Protein AF-A0A847UTH1-F1 (afdb_monomer_lite)

Radius of gyration: 52.57 Å; chains: 1; bounding box: 93×27×142 Å

Sequence (141 aa):
MDTDISLWVLAGSTLVEILLLGLSLFFFLKLRKSEALVRTLQDRQQEFLQKLDANSRLEKEIVSTFAKRQEELVSLEEKLRDRAHEMRRLLDQAESFTKSPHFLRQTILSGHRRGQSVQALSQATGLSVDEVELIIDQPGV

Foldseek 3Di:
DVVVVVVVVVVVVVVVVVVVVVVVVVVVVVVVVVVVVVVVVVVVVVVVVVVVVVVVVVVVVVVVVVVVVVVVVVVVVVVVVVVVVVVVVVVVVVVCVCPDPVVLLVQLLVCVVVVDDLVVSCVVSVHDSVVSVVSNPDDDD

pLDDT: mean 85.74, std 9.67, range [37.31, 97.0]

Secondary structure (DSSP, 8-state):
-HHHHHHHHHHHHHHHHHHHHHHHHHHHHHHHHHHHHHHHHHHHHHHHHHHHHHHHHHHHHHHHHHHHHHHHHHHHHHHHHHHHHHHHHHHHHHHHHHTSHHHHHHHHHHHHHTT--HHHHHHHHT--HHHHHHHHHS---

Structure (mmCIF, N/CA/C/O backbone):
data_AF-A0A847UTH1-F1
#
_entry.id   AF-A0A847UTH1-F1
#
loop_
_atom_site.group_PDB
_atom_site.id
_atom_site.type_symbol
_atom_site.label_atom_id
_atom_site.label_alt_id
_atom_site.label_comp_id
_atom_site.label_asym_id
_atom_site.label_entity_id
_atom_site.label_seq_id
_atom_site.pdbx_PDB_ins_code
_atom_site.Cartn_x
_atom_site.Cartn_y
_atom_site.Cartn_z
_atom_site.occupancy
_atom_site.B_iso_or_equiv
_atom_site.auth_seq_id
_atom_site.auth_comp_id
_atom_site.auth_asym_id
_atom_site.auth_atom_id
_atom_site.pdbx_PDB_model_num
ATOM 1 N N . MET A 1 1 ? 44.375 1.391 -78.746 1.00 54.22 1 MET A N 1
ATOM 2 C CA . MET A 1 1 ? 42.971 1.021 -78.469 1.00 54.22 1 MET A CA 1
ATOM 3 C C . MET A 1 1 ? 42.846 0.167 -77.205 1.00 54.22 1 MET A C 1
ATOM 5 O O . MET A 1 1 ? 41.805 0.224 -76.571 1.00 54.22 1 MET A O 1
ATOM 9 N N . ASP A 1 2 ? 43.903 -0.543 -76.778 1.00 65.88 2 ASP A N 1
ATOM 10 C CA . ASP A 1 2 ? 43.895 -1.344 -75.536 1.00 65.88 2 ASP A CA 1
ATOM 11 C C . ASP A 1 2 ? 44.019 -0.519 -74.239 1.00 65.88 2 ASP A C 1
ATOM 13 O O . ASP A 1 2 ? 43.486 -0.899 -73.197 1.00 65.88 2 ASP A O 1
ATOM 17 N N . THR A 1 3 ? 44.671 0.647 -74.291 1.00 72.19 3 THR A N 1
ATOM 18 C CA . THR A 1 3 ? 44.838 1.552 -73.138 1.00 72.19 3 THR A CA 1
ATOM 19 C C . THR A 1 3 ? 43.527 2.176 -72.671 1.00 72.19 3 THR A C 1
ATOM 21 O O . THR A 1 3 ? 43.303 2.284 -71.469 1.00 72.19 3 THR A O 1
ATOM 24 N N . ASP A 1 4 ? 42.633 2.531 -73.596 1.00 78.12 4 ASP A N 1
ATOM 25 C CA . ASP A 1 4 ? 41.340 3.132 -73.250 1.00 78.12 4 ASP A CA 1
ATOM 26 C C . ASP A 1 4 ? 40.435 2.110 -72.554 1.00 78.12 4 ASP A C 1
ATOM 28 O O . ASP A 1 4 ? 39.825 2.412 -71.531 1.00 78.12 4 ASP A O 1
ATOM 32 N N . ILE A 1 5 ? 40.416 0.865 -73.043 1.00 80.50 5 ILE A N 1
ATOM 33 C CA . ILE A 1 5 ? 39.670 -0.243 -72.428 1.00 80.50 5 ILE A CA 1
ATOM 34 C C . ILE A 1 5 ? 40.199 -0.518 -71.011 1.00 80.50 5 ILE A C 1
ATOM 36 O O . ILE A 1 5 ? 39.410 -0.660 -70.078 1.00 80.50 5 ILE A O 1
ATOM 40 N N . SER A 1 6 ? 41.524 -0.517 -70.817 1.0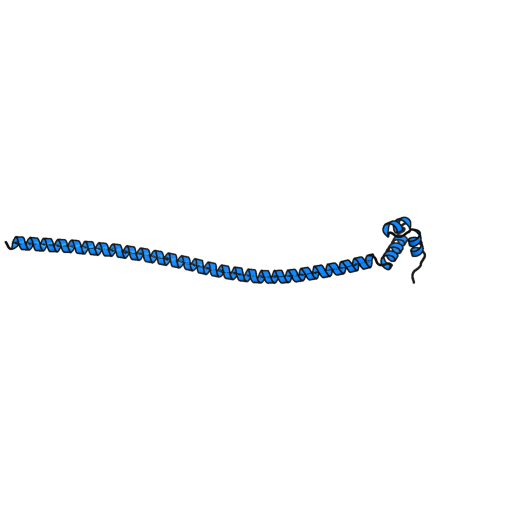0 86.38 6 SER A N 1
ATOM 41 C CA . SER A 1 6 ? 42.133 -0.684 -69.491 1.00 86.38 6 SER A CA 1
ATOM 42 C C . SER A 1 6 ? 41.765 0.443 -68.517 1.00 86.38 6 SER A C 1
ATOM 44 O O . SER A 1 6 ? 41.561 0.172 -67.332 1.00 86.38 6 SER A O 1
ATOM 46 N N . LEU A 1 7 ? 41.665 1.692 -68.987 1.00 86.75 7 LEU A N 1
ATOM 47 C CA . LEU A 1 7 ? 41.261 2.836 -68.161 1.00 86.75 7 LEU A CA 1
ATOM 48 C C . LEU A 1 7 ? 39.794 2.737 -67.722 1.00 86.75 7 LEU A C 1
ATOM 50 O O . LEU A 1 7 ? 39.493 2.982 -66.555 1.00 86.75 7 LEU A O 1
ATOM 54 N N . TRP A 1 8 ? 38.892 2.322 -68.616 1.00 90.25 8 TRP A N 1
ATOM 55 C CA . TRP A 1 8 ? 37.481 2.104 -68.279 1.00 90.25 8 TRP A CA 1
ATOM 56 C C . TRP A 1 8 ? 37.283 0.964 -67.275 1.00 90.25 8 TRP A C 1
ATOM 58 O O . TRP A 1 8 ? 36.462 1.087 -66.365 1.00 90.25 8 TRP A O 1
ATOM 68 N N . VAL A 1 9 ? 38.058 -0.119 -67.395 1.00 91.62 9 VAL A N 1
ATOM 69 C CA . VAL A 1 9 ? 38.029 -1.236 -66.437 1.00 91.62 9 VAL A CA 1
ATOM 70 C C . VAL A 1 9 ? 38.531 -0.797 -65.058 1.00 91.62 9 VAL A C 1
ATOM 72 O O . VAL A 1 9 ? 37.878 -1.091 -64.056 1.00 91.62 9 VAL A O 1
ATOM 75 N N . LEU A 1 10 ? 39.637 -0.046 -64.993 1.00 91.50 10 LEU A N 1
ATOM 76 C CA . LEU A 1 10 ? 40.149 0.522 -63.740 1.00 91.50 10 LEU A CA 1
ATOM 77 C C . LEU A 1 10 ? 39.129 1.463 -63.088 1.00 91.50 10 LEU A C 1
ATOM 79 O O . LEU A 1 10 ? 38.810 1.296 -61.913 1.00 91.50 10 LEU A O 1
ATOM 83 N N . ALA A 1 11 ? 38.558 2.394 -63.857 1.00 93.94 11 ALA A N 1
ATOM 84 C CA . ALA A 1 11 ? 37.549 3.326 -63.361 1.00 93.94 11 ALA A CA 1
ATOM 85 C C . ALA A 1 11 ? 36.297 2.601 -62.838 1.00 93.94 11 ALA A C 1
ATOM 87 O O . ALA A 1 11 ? 35.788 2.941 -61.769 1.00 93.94 11 ALA A O 1
ATOM 88 N N . GLY A 1 12 ? 35.827 1.570 -63.550 1.00 95.25 12 GLY A N 1
ATOM 89 C CA . GLY A 1 12 ? 34.706 0.736 -63.118 1.00 95.25 12 GLY A CA 1
ATOM 90 C C . GLY A 1 12 ? 35.001 -0.024 -61.822 1.00 95.25 12 GLY A C 1
ATOM 91 O O . GLY A 1 12 ? 34.174 -0.017 -60.911 1.00 95.25 12 GLY A O 1
ATOM 92 N N . SER A 1 13 ? 36.194 -0.615 -61.704 1.00 93.44 13 SER A N 1
ATOM 93 C CA . SER A 1 13 ? 36.624 -1.331 -60.495 1.00 93.44 13 SER A CA 1
ATOM 94 C C . SER A 1 13 ? 36.688 -0.408 -59.278 1.00 93.44 13 SER A C 1
ATOM 96 O O . SER A 1 13 ? 36.147 -0.745 -58.228 1.00 93.44 13 SER A O 1
ATOM 98 N N . THR A 1 14 ? 37.280 0.783 -59.418 1.00 94.88 14 THR A N 1
ATOM 99 C CA . THR A 1 14 ? 37.357 1.764 -58.326 1.00 94.88 14 THR A CA 1
ATOM 100 C C . THR A 1 14 ? 35.973 2.271 -57.917 1.00 94.88 14 THR A C 1
ATOM 102 O O . THR A 1 14 ? 35.705 2.453 -56.731 1.00 94.88 14 THR A O 1
ATOM 105 N N . LEU A 1 15 ? 35.058 2.465 -58.871 1.00 96.31 15 LEU A N 1
ATOM 106 C CA . LEU A 1 15 ? 33.691 2.898 -58.573 1.00 96.31 15 LEU A CA 1
ATOM 107 C C . LEU A 1 15 ? 32.923 1.825 -57.787 1.00 96.31 15 LEU A C 1
ATOM 109 O O . LEU A 1 15 ? 32.234 2.145 -56.817 1.00 96.31 15 LEU A O 1
ATOM 113 N N . VAL A 1 16 ? 33.090 0.552 -58.157 1.00 96.88 16 VAL A N 1
ATOM 114 C CA . VAL A 1 16 ? 32.525 -0.585 -57.417 1.00 96.88 16 VAL A CA 1
ATOM 115 C C . VAL A 1 16 ? 33.144 -0.704 -56.024 1.00 96.88 16 VAL A C 1
ATOM 117 O O . VAL A 1 16 ? 32.402 -0.889 -55.062 1.00 96.88 16 VAL A O 1
ATOM 120 N N . GLU A 1 17 ? 34.462 -0.538 -55.876 1.00 95.75 17 GLU A N 1
ATOM 121 C CA . GLU A 1 17 ? 35.122 -0.517 -54.561 1.00 95.75 17 GLU A CA 1
ATOM 122 C C . GLU A 1 17 ? 34.566 0.584 -53.655 1.00 95.75 17 GLU A C 1
ATOM 124 O O . GLU A 1 17 ? 34.206 0.316 -52.508 1.00 95.75 17 GLU A O 1
ATOM 129 N N . ILE A 1 18 ? 34.426 1.810 -54.166 1.00 96.88 18 ILE A N 1
ATOM 130 C CA . ILE A 1 18 ? 33.854 2.931 -53.407 1.00 96.88 18 ILE A CA 1
ATOM 131 C C . ILE A 1 18 ? 32.412 2.620 -52.992 1.00 96.88 18 ILE A C 1
ATOM 133 O O . ILE A 1 18 ? 32.021 2.886 -51.853 1.00 96.88 18 ILE A O 1
ATOM 137 N N . LEU A 1 19 ? 31.622 2.024 -53.888 1.00 97.00 19 LEU A N 1
ATOM 138 C CA . LEU A 1 19 ? 30.239 1.651 -53.604 1.00 97.00 19 LEU A CA 1
ATOM 139 C C . LEU A 1 19 ? 30.161 0.565 -52.522 1.00 97.00 19 LEU A C 1
ATOM 141 O O . LEU A 1 19 ? 29.362 0.686 -51.593 1.00 97.00 19 LEU A O 1
ATOM 145 N N . LEU A 1 20 ? 31.018 -0.456 -52.594 1.00 96.81 20 LEU A N 1
ATOM 146 C CA . LEU A 1 20 ? 31.111 -1.516 -51.587 1.00 96.81 20 LEU A CA 1
ATOM 147 C C . LEU A 1 20 ? 31.545 -0.974 -50.221 1.00 96.81 20 LEU A C 1
ATOM 149 O O . LEU A 1 20 ? 30.953 -1.341 -49.204 1.00 96.81 20 LEU A O 1
ATOM 153 N N . LEU A 1 21 ? 32.522 -0.065 -50.184 1.00 96.50 21 LEU A N 1
ATOM 154 C CA . LEU A 1 21 ? 32.949 0.601 -48.951 1.00 96.50 21 LEU A CA 1
ATOM 155 C C . LEU A 1 21 ? 31.821 1.444 -48.349 1.00 96.50 21 LEU A C 1
ATOM 157 O O . LEU A 1 21 ? 31.555 1.353 -47.148 1.00 96.50 21 LEU A O 1
ATOM 161 N N . GLY A 1 22 ? 31.114 2.215 -49.177 1.00 96.88 22 GLY A N 1
ATOM 162 C CA . GLY A 1 22 ? 29.962 3.003 -48.744 1.00 96.88 22 GLY A CA 1
ATOM 163 C C . GLY A 1 22 ? 28.841 2.128 -48.182 1.00 96.88 22 GLY A C 1
ATOM 164 O O . GLY A 1 22 ? 28.294 2.421 -47.117 1.00 96.88 22 GLY A O 1
ATOM 165 N N . LEU A 1 23 ? 28.538 1.015 -48.854 1.00 96.62 23 LEU A N 1
ATOM 166 C CA . LEU A 1 23 ? 27.523 0.062 -48.420 1.00 96.62 23 LEU A CA 1
ATOM 167 C C . LEU A 1 23 ? 27.910 -0.602 -47.091 1.00 96.62 23 LEU A C 1
ATOM 169 O O . LEU A 1 23 ? 27.089 -0.667 -46.176 1.00 96.62 23 LEU A O 1
ATOM 173 N N . SER A 1 24 ? 29.166 -1.033 -46.956 1.00 95.81 24 SER A N 1
ATOM 174 C CA . SER A 1 24 ? 29.710 -1.599 -45.717 1.00 95.81 24 SER A CA 1
ATOM 175 C C . SER A 1 24 ? 29.589 -0.617 -44.546 1.00 95.81 24 SER A C 1
ATOM 177 O O . SER A 1 24 ? 29.064 -0.969 -43.487 1.00 95.81 24 SER A O 1
ATOM 179 N N . LEU A 1 25 ? 29.965 0.650 -44.756 1.00 95.56 25 LEU A N 1
ATOM 180 C CA . LEU A 1 25 ? 29.845 1.695 -43.738 1.00 95.56 25 LEU A CA 1
ATOM 181 C C . LEU A 1 25 ? 28.382 1.952 -43.351 1.00 95.56 25 LEU A C 1
ATOM 183 O O . LEU A 1 25 ? 28.060 2.073 -42.167 1.00 95.56 25 LEU A O 1
ATOM 187 N N . PHE A 1 26 ? 27.480 2.002 -44.332 1.00 95.50 26 PHE A N 1
ATOM 188 C CA . PHE A 1 26 ? 26.050 2.162 -44.083 1.00 95.50 26 PHE A CA 1
ATOM 189 C C . PHE A 1 26 ? 25.489 1.010 -43.239 1.00 95.50 26 PHE A C 1
ATOM 191 O O . PHE A 1 26 ? 24.795 1.250 -42.245 1.00 95.50 26 PHE A O 1
ATOM 198 N N . PHE A 1 27 ? 25.818 -0.237 -43.592 1.00 94.38 27 PHE A N 1
ATOM 199 C CA . PHE A 1 27 ? 25.408 -1.406 -42.817 1.00 94.38 27 PHE A CA 1
ATOM 200 C C . PHE A 1 27 ? 25.965 -1.367 -41.397 1.00 94.38 27 PHE A C 1
ATOM 202 O O . PHE A 1 27 ? 25.208 -1.595 -40.455 1.00 94.38 27 PHE A O 1
ATOM 209 N N . PHE A 1 28 ? 27.236 -1.003 -41.227 1.00 93.62 28 PHE A N 1
ATOM 210 C CA . PHE A 1 28 ? 27.863 -0.872 -39.915 1.00 93.62 28 PHE A CA 1
ATOM 211 C C . PHE A 1 28 ? 27.132 0.142 -39.019 1.00 93.62 28 PHE A C 1
ATOM 213 O O . PHE A 1 28 ? 26.796 -0.158 -37.870 1.00 93.62 28 PHE A O 1
ATOM 220 N N . LEU A 1 29 ? 26.808 1.328 -39.548 1.00 90.94 29 LEU A N 1
ATOM 221 C CA . LEU A 1 29 ? 26.079 2.360 -38.801 1.00 90.94 29 LEU A CA 1
ATOM 222 C C . LEU A 1 29 ? 24.651 1.927 -38.453 1.00 90.94 29 LEU A C 1
ATOM 224 O O . LEU A 1 29 ?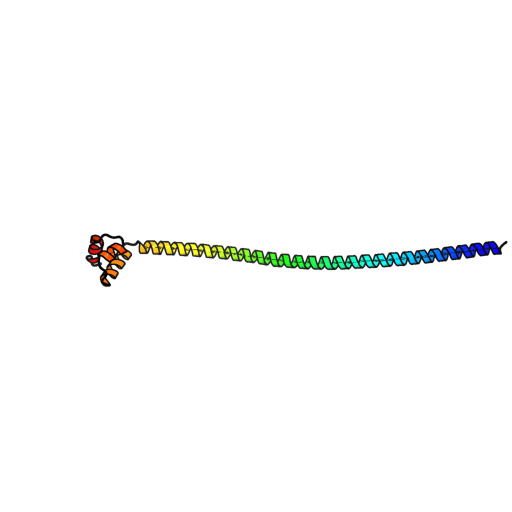 24.189 2.149 -37.329 1.00 90.94 29 LEU A O 1
ATOM 228 N N . LYS A 1 30 ? 23.953 1.284 -39.396 1.00 92.75 30 LYS A N 1
ATOM 229 C CA . LYS A 1 30 ? 22.601 0.760 -39.173 1.00 92.75 30 LYS A CA 1
ATOM 230 C C . LYS A 1 30 ? 22.594 -0.305 -38.074 1.00 92.75 30 LYS A C 1
ATOM 232 O O . LYS A 1 30 ? 21.725 -0.261 -37.202 1.00 92.75 30 LYS A O 1
ATOM 237 N N . LEU A 1 31 ? 23.564 -1.221 -38.089 1.00 88.12 31 LEU A N 1
ATOM 238 C CA . LEU A 1 31 ? 23.681 -2.295 -37.102 1.00 88.12 31 LEU A CA 1
ATOM 239 C C . LEU A 1 31 ? 23.946 -1.731 -35.703 1.00 88.12 31 LEU A C 1
ATOM 241 O O . LEU A 1 31 ? 23.203 -2.023 -34.770 1.00 88.12 31 LEU A O 1
ATOM 245 N N . ARG A 1 32 ? 24.910 -0.810 -35.583 1.00 90.00 32 ARG A N 1
ATOM 246 C CA . ARG A 1 32 ? 25.247 -0.151 -34.313 1.00 90.00 32 ARG A CA 1
ATOM 247 C C . ARG A 1 32 ? 24.059 0.604 -33.710 1.00 90.00 32 ARG A C 1
ATOM 249 O O . ARG A 1 32 ? 23.846 0.568 -32.499 1.00 90.00 32 ARG A O 1
ATOM 256 N N . LYS A 1 33 ? 23.256 1.276 -34.545 1.00 86.06 33 LYS A N 1
ATOM 257 C CA . LYS A 1 33 ? 22.027 1.954 -34.097 1.00 86.06 33 LYS A CA 1
ATOM 258 C C . LYS A 1 33 ? 20.970 0.953 -33.623 1.00 86.06 33 LYS A C 1
ATOM 260 O O . LYS A 1 33 ? 20.306 1.204 -32.620 1.00 86.06 33 LYS A O 1
ATOM 265 N N . SER A 1 34 ? 20.829 -0.174 -34.320 1.00 84.81 34 SER A N 1
ATOM 266 C CA . SER A 1 34 ? 19.905 -1.246 -33.939 1.00 84.81 34 SER A CA 1
ATOM 267 C C . SER A 1 34 ? 20.282 -1.871 -32.595 1.00 84.81 34 SER A C 1
ATOM 269 O O . SER A 1 34 ? 19.419 -2.057 -31.744 1.00 84.81 34 SER A O 1
ATOM 271 N N . GLU A 1 35 ? 21.567 -2.133 -32.362 1.00 87.62 35 GLU A N 1
ATOM 272 C CA . GLU A 1 35 ? 22.057 -2.673 -31.088 1.00 87.62 35 GLU A CA 1
ATOM 273 C C . GLU A 1 35 ? 21.811 -1.714 -29.919 1.00 87.62 35 GLU A C 1
ATOM 275 O O . GLU A 1 35 ? 21.345 -2.133 -28.859 1.00 87.62 35 GLU A O 1
ATOM 280 N N . ALA A 1 36 ? 22.070 -0.417 -30.113 1.00 85.62 36 ALA A N 1
ATOM 281 C CA . ALA A 1 36 ? 21.840 0.594 -29.083 1.00 85.62 36 ALA A CA 1
ATOM 282 C C . ALA A 1 36 ? 20.354 0.703 -28.689 1.00 85.62 36 ALA A C 1
ATOM 284 O O . ALA A 1 36 ? 20.023 0.827 -27.507 1.00 85.62 36 ALA A O 1
ATOM 285 N N . LEU A 1 37 ? 19.450 0.621 -29.670 1.00 82.75 37 LEU A N 1
ATOM 286 C CA . LEU A 1 37 ? 18.006 0.640 -29.433 1.00 82.75 37 LEU A CA 1
ATOM 287 C C . LEU A 1 37 ? 17.533 -0.604 -28.674 1.00 82.75 37 LEU A C 1
ATOM 289 O O . LEU A 1 37 ? 16.782 -0.470 -27.709 1.00 82.75 37 LEU A O 1
ATOM 293 N N . VAL A 1 38 ? 17.995 -1.794 -29.068 1.00 86.00 38 VAL A N 1
ATOM 294 C CA . VAL A 1 38 ? 17.633 -3.052 -28.394 1.00 86.00 38 VAL A CA 1
ATOM 295 C C . VAL A 1 38 ? 18.094 -3.045 -26.939 1.00 86.00 38 VAL A C 1
ATOM 297 O O . VAL A 1 38 ? 17.297 -3.364 -26.061 1.00 86.00 38 VAL A O 1
ATOM 300 N N . ARG A 1 39 ? 19.327 -2.602 -26.665 1.00 82.81 39 ARG A N 1
ATOM 301 C CA . ARG A 1 39 ? 19.836 -2.482 -25.289 1.00 82.81 39 ARG A CA 1
ATOM 302 C C . ARG A 1 39 ? 18.987 -1.533 -24.445 1.00 82.81 39 ARG A C 1
ATOM 304 O O . ARG A 1 39 ? 18.566 -1.892 -23.356 1.00 82.81 39 ARG A O 1
ATOM 311 N N . THR A 1 40 ? 18.633 -0.371 -24.995 1.00 86.62 40 THR A N 1
ATOM 312 C CA . THR A 1 40 ? 17.799 0.611 -24.281 1.00 86.62 40 THR A CA 1
ATOM 313 C C . THR A 1 40 ? 16.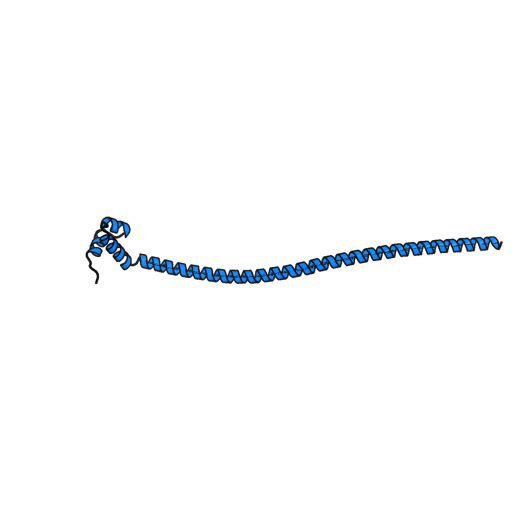403 0.058 -23.967 1.00 86.62 40 THR A C 1
ATOM 315 O O . THR A 1 40 ? 15.834 0.347 -22.915 1.00 86.62 40 THR A O 1
ATOM 318 N N . LEU A 1 41 ? 15.820 -0.730 -24.876 1.00 85.75 41 LEU A N 1
ATOM 319 C CA . LEU A 1 41 ? 14.532 -1.385 -24.645 1.00 85.75 41 LEU A CA 1
ATOM 320 C C . LEU A 1 41 ? 14.630 -2.482 -23.580 1.00 85.75 41 LEU A C 1
ATOM 322 O O . LEU A 1 41 ? 13.741 -2.567 -22.737 1.00 85.75 41 LEU A O 1
ATOM 326 N N . GLN A 1 42 ? 15.703 -3.275 -23.595 1.00 89.19 42 GLN A N 1
ATOM 327 C CA . GLN A 1 42 ? 15.965 -4.290 -22.573 1.00 89.19 42 GLN A CA 1
ATOM 328 C C . GLN A 1 42 ? 16.121 -3.659 -21.186 1.00 89.19 42 GLN A C 1
ATOM 330 O O . GLN A 1 42 ? 15.469 -4.105 -20.246 1.00 89.19 42 GLN A O 1
ATOM 335 N N . ASP A 1 43 ? 16.888 -2.572 -21.072 1.00 90.12 43 ASP A N 1
ATOM 336 C CA . ASP A 1 43 ? 17.080 -1.859 -19.805 1.00 90.12 43 ASP A CA 1
ATOM 337 C C . ASP A 1 43 ? 15.750 -1.318 -19.254 1.00 90.12 43 ASP A C 1
ATOM 339 O O . ASP A 1 43 ? 15.431 -1.499 -18.078 1.00 90.12 43 ASP A O 1
ATOM 343 N N . ARG A 1 44 ? 14.913 -0.726 -20.118 1.00 89.25 44 ARG A N 1
ATOM 344 C CA . ARG A 1 44 ? 13.575 -0.242 -19.733 1.00 89.25 44 ARG A CA 1
ATOM 345 C C . ARG A 1 44 ? 12.633 -1.368 -19.321 1.00 89.25 44 ARG A C 1
ATOM 347 O O . ARG A 1 44 ? 11.866 -1.200 -18.376 1.00 89.25 44 ARG A O 1
ATOM 354 N N . GLN A 1 45 ? 12.658 -2.498 -20.029 1.00 87.81 45 GLN A N 1
ATOM 355 C CA . GLN A 1 45 ? 11.867 -3.670 -19.652 1.00 87.81 45 GLN A CA 1
ATOM 356 C C . GLN A 1 45 ? 12.302 -4.206 -18.289 1.00 87.81 45 GLN A C 1
ATOM 358 O O . GLN A 1 45 ? 11.447 -4.504 -17.458 1.00 87.81 45 GLN A O 1
ATOM 363 N N . GLN A 1 46 ? 13.607 -4.265 -18.032 1.00 90.81 46 GLN A N 1
ATOM 364 C CA . GLN A 1 46 ? 14.143 -4.715 -16.755 1.00 90.81 46 GLN A CA 1
ATOM 365 C C . GLN A 1 46 ? 13.728 -3.783 -15.609 1.00 90.81 46 GLN A C 1
ATOM 367 O O . GLN A 1 46 ? 13.280 -4.255 -14.565 1.00 90.81 46 GLN A O 1
ATOM 372 N N . GLU A 1 47 ? 13.807 -2.465 -15.812 1.00 91.88 47 GLU A N 1
ATOM 373 C CA . GLU A 1 47 ? 13.342 -1.475 -14.834 1.00 91.88 47 GLU A CA 1
ATOM 374 C C . GLU A 1 47 ? 11.832 -1.610 -14.567 1.00 91.88 47 GLU A C 1
ATOM 376 O O . GLU A 1 47 ? 11.386 -1.573 -13.418 1.00 91.88 47 GLU A O 1
ATOM 381 N N . PHE A 1 48 ? 11.031 -1.809 -15.618 1.00 89.94 48 PHE A N 1
ATOM 382 C CA . PHE A 1 48 ? 9.588 -1.997 -15.489 1.00 89.94 48 PHE A CA 1
ATOM 383 C C . PHE A 1 48 ? 9.236 -3.280 -14.723 1.00 89.94 48 PHE A C 1
ATOM 385 O O . PHE A 1 48 ? 8.388 -3.243 -13.831 1.00 89.94 48 PHE A O 1
ATOM 392 N N . LEU A 1 49 ? 9.915 -4.395 -15.009 1.00 92.25 49 LEU A N 1
ATOM 393 C CA . LEU A 1 49 ? 9.719 -5.661 -14.297 1.00 92.25 49 LEU A CA 1
ATOM 394 C C . LEU A 1 49 ? 10.096 -5.554 -12.815 1.00 92.25 49 LEU A C 1
ATOM 396 O O . LEU A 1 49 ? 9.370 -6.072 -11.970 1.00 92.25 49 LEU A O 1
ATOM 400 N N . GLN A 1 50 ? 11.174 -4.838 -12.480 1.00 92.12 50 GLN A N 1
ATOM 401 C CA . GLN A 1 50 ? 11.545 -4.588 -11.082 1.00 92.12 50 GLN A CA 1
ATOM 402 C C . GLN A 1 50 ? 10.471 -3.789 -10.338 1.00 92.12 50 GLN A C 1
ATOM 404 O O . GLN A 1 50 ? 10.111 -4.138 -9.214 1.00 92.12 50 GLN A O 1
ATOM 409 N N . LYS A 1 51 ? 9.919 -2.743 -10.967 1.00 92.62 51 LYS A N 1
ATOM 410 C CA . LYS A 1 51 ? 8.818 -1.959 -10.383 1.00 92.62 51 LYS A CA 1
ATOM 411 C C . LYS A 1 51 ? 7.558 -2.801 -10.194 1.00 92.62 51 LYS A C 1
ATOM 413 O O . LYS A 1 51 ? 6.881 -2.652 -9.181 1.00 92.62 51 LYS A O 1
ATOM 418 N N . LEU A 1 52 ? 7.253 -3.687 -11.142 1.00 92.12 52 LEU A N 1
ATOM 419 C CA . LEU A 1 52 ? 6.102 -4.582 -11.058 1.00 92.12 52 LEU A CA 1
ATOM 420 C C . LEU A 1 52 ? 6.255 -5.607 -9.921 1.00 92.12 52 LEU A C 1
ATOM 422 O O . LEU A 1 52 ? 5.314 -5.789 -9.152 1.00 92.12 52 LEU A O 1
ATOM 426 N N . ASP A 1 53 ? 7.433 -6.222 -9.768 1.00 91.56 53 ASP A N 1
ATOM 427 C CA . ASP A 1 53 ? 7.704 -7.154 -8.662 1.00 91.56 53 ASP A CA 1
ATOM 428 C C . ASP A 1 53 ? 7.622 -6.444 -7.303 1.00 91.56 53 ASP A C 1
ATOM 430 O O . ASP A 1 53 ? 6.970 -6.933 -6.381 1.00 91.56 53 ASP A O 1
ATOM 434 N N . ALA A 1 54 ? 8.205 -5.245 -7.192 1.00 89.00 54 ALA A N 1
ATOM 435 C CA . ALA A 1 54 ? 8.108 -4.431 -5.983 1.00 89.00 54 ALA A CA 1
ATOM 436 C C . ALA A 1 54 ? 6.651 -4.078 -5.637 1.00 89.00 54 ALA A C 1
ATOM 438 O O . ALA A 1 54 ? 6.244 -4.215 -4.485 1.00 89.00 54 ALA A O 1
ATOM 439 N N . ASN A 1 55 ? 5.847 -3.680 -6.628 1.00 92.12 55 ASN A N 1
ATOM 440 C CA . ASN A 1 55 ? 4.436 -3.359 -6.419 1.00 92.12 55 ASN A CA 1
ATOM 441 C C . ASN A 1 55 ? 3.627 -4.600 -6.003 1.00 92.12 55 ASN A C 1
ATOM 443 O O . ASN A 1 55 ? 2.892 -4.554 -5.024 1.00 92.12 55 ASN A O 1
ATOM 447 N N . SER A 1 56 ? 3.842 -5.747 -6.656 1.00 88.88 56 SER A N 1
ATOM 448 C CA . SER A 1 56 ? 3.168 -7.000 -6.286 1.00 88.88 56 SER A CA 1
ATOM 449 C C . SER A 1 56 ? 3.503 -7.450 -4.859 1.00 88.88 56 SER A C 1
ATOM 451 O O . SER A 1 56 ? 2.639 -7.961 -4.144 1.00 88.88 56 SER A O 1
ATOM 453 N N . ARG A 1 57 ? 4.750 -7.248 -4.411 1.00 86.75 57 ARG A N 1
ATOM 454 C CA . ARG A 1 57 ? 5.145 -7.514 -3.019 1.00 86.75 57 ARG A CA 1
ATOM 455 C C . ARG A 1 57 ? 4.415 -6.597 -2.041 1.00 86.75 57 ARG A C 1
ATOM 457 O O . ARG A 1 57 ? 3.873 -7.100 -1.060 1.00 86.75 57 ARG A O 1
ATOM 464 N N . LEU A 1 58 ? 4.361 -5.295 -2.331 1.00 88.69 58 LEU A N 1
ATOM 465 C CA . LEU A 1 58 ? 3.632 -4.322 -1.513 1.00 88.69 58 LEU A CA 1
ATOM 466 C C . LEU A 1 58 ? 2.142 -4.654 -1.440 1.00 88.69 58 LEU A C 1
ATOM 468 O O . LEU A 1 58 ? 1.571 -4.651 -0.356 1.00 88.69 58 LEU A O 1
ATOM 472 N N . GLU A 1 59 ? 1.516 -5.001 -2.563 1.00 87.88 59 GLU A N 1
ATOM 473 C CA . GLU A 1 59 ? 0.106 -5.388 -2.603 1.00 87.88 59 GLU A CA 1
ATOM 474 C C . GLU A 1 59 ? -0.167 -6.599 -1.702 1.00 87.88 59 GLU A C 1
ATOM 476 O O . GLU A 1 59 ? -1.097 -6.576 -0.900 1.00 87.88 59 GLU A O 1
ATOM 481 N N . LYS A 1 60 ? 0.686 -7.630 -1.749 1.00 86.12 60 LYS A N 1
ATOM 482 C CA . LYS A 1 60 ? 0.561 -8.800 -0.863 1.00 86.12 60 LYS A CA 1
ATOM 483 C C . LYS A 1 60 ? 0.707 -8.434 0.614 1.00 86.12 60 LYS A C 1
ATOM 485 O O . LYS A 1 60 ? -0.070 -8.910 1.445 1.00 86.12 60 LYS A O 1
ATOM 490 N N . GLU A 1 61 ? 1.684 -7.598 0.952 1.00 85.25 61 GLU A N 1
ATOM 491 C CA . GLU A 1 61 ? 1.898 -7.140 2.328 1.00 85.25 61 GLU A CA 1
ATOM 492 C C . GLU A 1 61 ? 0.699 -6.325 2.838 1.00 85.25 61 GLU A C 1
ATOM 494 O O . GLU A 1 61 ? 0.181 -6.579 3.930 1.00 85.25 61 GLU A O 1
ATOM 499 N N . ILE A 1 62 ? 0.183 -5.419 2.009 1.00 87.31 62 ILE A N 1
ATOM 500 C CA . ILE A 1 62 ? -0.991 -4.596 2.299 1.00 87.31 62 ILE A CA 1
ATOM 501 C C . ILE A 1 62 ? -2.236 -5.468 2.495 1.00 87.31 62 ILE A C 1
ATOM 503 O O . ILE A 1 62 ? -2.915 -5.343 3.514 1.00 87.31 62 ILE A O 1
ATOM 507 N N . VAL A 1 63 ? -2.519 -6.388 1.569 1.00 89.62 63 VAL A N 1
ATOM 508 C CA . VAL A 1 63 ? -3.695 -7.270 1.635 1.00 89.62 63 VAL A CA 1
ATOM 509 C C . VAL A 1 63 ? -3.647 -8.160 2.877 1.00 89.62 63 VAL A C 1
ATOM 511 O O . VAL A 1 63 ? -4.652 -8.287 3.577 1.00 89.62 63 VAL A O 1
ATOM 514 N N . SER A 1 64 ? -2.484 -8.731 3.203 1.00 83.44 64 SER A N 1
ATOM 515 C CA . SER A 1 64 ? -2.337 -9.562 4.407 1.00 83.44 64 SER A CA 1
ATOM 516 C C . SER A 1 64 ? -2.535 -8.762 5.701 1.00 83.44 64 SER A C 1
ATOM 518 O O . SER A 1 64 ? -3.192 -9.237 6.631 1.00 83.44 64 SER A O 1
ATOM 520 N N . THR A 1 65 ? -2.051 -7.518 5.742 1.00 88.81 65 THR A N 1
ATOM 521 C CA . THR A 1 65 ? -2.245 -6.619 6.886 1.00 88.81 65 THR A CA 1
ATOM 522 C C . THR A 1 65 ? -3.710 -6.215 7.032 1.00 88.81 65 THR A C 1
ATOM 524 O O . THR A 1 65 ? -4.242 -6.247 8.140 1.00 88.81 65 THR A O 1
ATOM 527 N N . PHE A 1 66 ? -4.391 -5.884 5.931 1.00 89.44 66 PHE A N 1
ATOM 528 C CA . PHE A 1 66 ? -5.813 -5.544 5.953 1.00 89.44 66 PHE A CA 1
ATOM 529 C C . PHE A 1 66 ? -6.686 -6.714 6.402 1.00 89.44 66 PHE A C 1
ATOM 531 O O . PHE A 1 66 ? -7.557 -6.510 7.243 1.00 89.44 66 PHE A O 1
ATOM 538 N N . ALA A 1 67 ? -6.433 -7.930 5.910 1.00 88.56 67 ALA A N 1
ATOM 539 C CA . ALA A 1 67 ? -7.181 -9.115 6.326 1.00 88.56 67 ALA A CA 1
ATOM 540 C C . ALA A 1 67 ? -7.068 -9.346 7.842 1.00 88.56 67 ALA A C 1
ATOM 542 O O . ALA A 1 67 ? -8.082 -9.490 8.525 1.00 88.56 67 ALA A O 1
ATOM 543 N N . LYS A 1 68 ? -5.844 -9.268 8.383 1.00 89.25 68 LYS A N 1
ATOM 544 C CA . LYS A 1 68 ? -5.599 -9.383 9.825 1.00 89.25 68 LYS A CA 1
ATOM 545 C C . LYS A 1 68 ? -6.300 -8.279 10.621 1.00 89.25 68 LYS A C 1
ATOM 547 O O . LYS A 1 68 ? -6.915 -8.548 11.647 1.00 89.25 68 LYS A O 1
ATOM 552 N N . ARG A 1 69 ? -6.234 -7.029 10.152 1.00 91.50 69 ARG A N 1
ATOM 553 C CA . ARG A 1 69 ? -6.914 -5.897 10.800 1.00 91.50 69 ARG A CA 1
ATOM 554 C C . ARG A 1 69 ? -8.430 -6.049 10.783 1.00 91.50 69 ARG A C 1
ATOM 556 O O . ARG A 1 69 ? -9.068 -5.701 11.769 1.00 91.50 69 ARG A O 1
ATOM 563 N N . GLN A 1 70 ? -9.001 -6.571 9.702 1.00 91.00 70 GLN A N 1
ATOM 564 C CA . GLN A 1 70 ? -10.436 -6.811 9.615 1.00 91.00 70 GLN A CA 1
ATOM 565 C C . GLN A 1 70 ? -10.881 -7.870 10.629 1.00 91.00 70 GLN A C 1
ATOM 567 O O . GLN A 1 70 ? -11.883 -7.673 11.309 1.00 91.00 70 GLN A O 1
ATOM 572 N N . GLU A 1 71 ? -10.114 -8.950 10.782 1.00 93.31 71 GLU A N 1
ATOM 573 C CA . GLU A 1 71 ? -10.366 -9.979 11.796 1.00 93.31 71 GLU A CA 1
ATOM 574 C C . GLU A 1 71 ? -10.247 -9.418 13.224 1.00 93.31 71 GLU A C 1
ATOM 576 O O . GLU A 1 71 ? -11.135 -9.625 14.054 1.00 93.31 71 GLU A O 1
ATOM 581 N N . GLU A 1 72 ? -9.202 -8.627 13.497 1.00 93.25 72 GLU A N 1
ATOM 582 C CA . GLU A 1 72 ? -9.038 -7.922 14.775 1.00 93.25 72 GLU A CA 1
ATOM 583 C C . GLU A 1 72 ? -10.238 -7.005 15.071 1.00 93.25 72 GLU A C 1
ATOM 585 O O . GLU A 1 72 ? -10.765 -7.037 16.185 1.00 93.25 72 GLU A O 1
ATOM 590 N N . LEU A 1 73 ? -10.699 -6.226 14.085 1.00 95.06 73 LEU A N 1
ATOM 591 C CA . LEU A 1 73 ? -11.841 -5.317 14.225 1.00 95.06 73 LEU A CA 1
ATOM 592 C C . LEU A 1 73 ? -13.148 -6.062 14.500 1.00 95.06 73 LEU A C 1
ATOM 594 O O . LEU A 1 73 ? -13.881 -5.654 15.398 1.00 95.06 73 LEU A O 1
ATOM 598 N N . VAL A 1 74 ? -13.411 -7.169 13.800 1.00 95.19 74 VAL A N 1
ATOM 599 C CA . VAL A 1 74 ? -14.594 -8.010 14.051 1.00 95.19 74 VAL A CA 1
ATOM 600 C C . VAL A 1 74 ? -14.560 -8.570 15.475 1.00 95.19 74 VAL A C 1
ATOM 602 O O . VAL A 1 74 ? -15.547 -8.473 16.203 1.00 95.19 74 VAL A O 1
ATOM 605 N N . SER A 1 75 ? -13.404 -9.069 15.925 1.00 95.12 75 SER A N 1
ATOM 606 C CA . SER A 1 75 ? -13.256 -9.575 17.297 1.00 95.12 75 SER A CA 1
ATOM 607 C C . SER A 1 75 ? -13.437 -8.483 18.363 1.00 95.12 75 SER A C 1
ATOM 609 O O . SER A 1 75 ? -13.895 -8.748 19.477 1.00 95.12 75 SER A O 1
ATOM 611 N N . LEU A 1 76 ? -13.054 -7.241 18.049 1.00 95.38 76 LEU A N 1
ATOM 612 C CA . LEU A 1 76 ? -13.197 -6.104 18.952 1.00 95.38 76 LEU A CA 1
ATOM 613 C C . LEU A 1 76 ? -14.648 -5.621 19.009 1.00 95.38 76 LEU A C 1
ATOM 615 O O . LEU A 1 76 ? -15.124 -5.274 20.088 1.00 95.38 76 LEU A O 1
ATOM 619 N N . GLU A 1 77 ? -15.348 -5.628 17.876 1.00 95.75 77 GLU A N 1
ATOM 620 C CA . GLU A 1 77 ? -16.772 -5.313 17.795 1.00 95.75 77 GLU A CA 1
ATOM 621 C C . GLU A 1 77 ? -17.600 -6.284 18.642 1.00 95.75 77 GLU A C 1
ATOM 623 O O . GLU A 1 77 ? -18.436 -5.845 19.432 1.00 95.75 77 GLU A O 1
ATOM 628 N N . GLU A 1 78 ? -17.314 -7.585 18.557 1.00 95.25 78 GLU A N 1
ATOM 629 C CA . GLU A 1 78 ? -17.978 -8.606 19.372 1.00 95.25 78 GLU A CA 1
ATOM 630 C C . GLU A 1 78 ? -17.776 -8.341 20.872 1.00 95.25 78 GLU A C 1
ATOM 632 O O . GLU A 1 78 ? -18.743 -8.234 21.628 1.00 95.25 78 GLU A O 1
ATOM 637 N N . LYS A 1 79 ? -16.533 -8.083 21.298 1.00 95.81 79 LYS A N 1
ATOM 638 C CA . LYS A 1 79 ? -16.228 -7.734 22.697 1.00 95.81 79 LYS A CA 1
ATOM 639 C C . LYS A 1 79 ? -16.928 -6.456 23.153 1.00 95.81 79 LYS A C 1
ATOM 641 O O . LYS A 1 79 ? -17.403 -6.389 24.285 1.00 95.81 79 LYS A O 1
ATOM 646 N N . LEU A 1 80 ? -16.970 -5.424 22.311 1.00 95.50 80 LEU A N 1
ATOM 647 C CA . LEU A 1 80 ? -17.658 -4.171 22.631 1.00 95.50 80 LEU A CA 1
ATOM 648 C C . LEU A 1 80 ? -19.162 -4.387 22.775 1.00 95.50 80 LEU A C 1
ATOM 650 O O . LEU A 1 80 ? -19.774 -3.837 23.691 1.00 95.50 80 LEU A O 1
ATOM 654 N N . ARG A 1 81 ? -19.749 -5.213 21.909 1.00 95.62 81 ARG A N 1
ATOM 655 C CA . ARG A 1 81 ? -21.164 -5.567 21.962 1.00 95.62 81 ARG A CA 1
ATOM 656 C C . ARG A 1 81 ? -21.504 -6.338 23.234 1.00 95.62 81 ARG A C 1
ATOM 658 O O . ARG A 1 81 ? -22.476 -5.98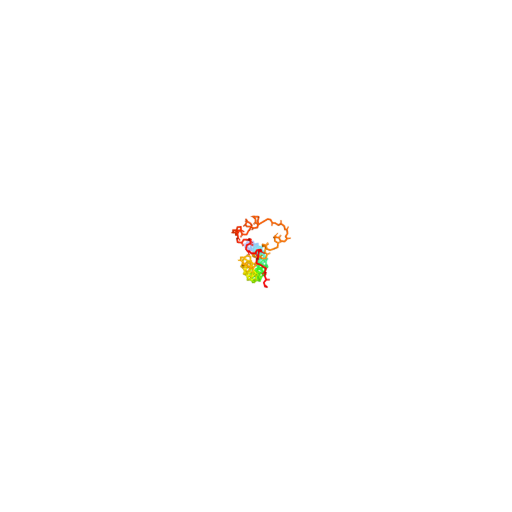6 23.902 1.00 95.62 81 ARG A O 1
ATOM 665 N N . ASP A 1 82 ? -20.681 -7.309 23.613 1.00 95.94 82 ASP A N 1
ATOM 666 C CA . ASP A 1 82 ? -20.849 -8.056 24.862 1.00 95.94 82 ASP A CA 1
ATOM 667 C C . ASP A 1 82 ? -20.770 -7.137 26.080 1.00 95.94 82 ASP A C 1
ATOM 669 O O . ASP A 1 82 ? -21.638 -7.173 26.954 1.00 95.94 82 ASP A O 1
ATOM 673 N N . ARG A 1 83 ? -19.777 -6.239 26.112 1.00 95.19 83 ARG A N 1
ATOM 674 C CA . ARG A 1 83 ? -19.641 -5.245 27.185 1.00 95.19 83 ARG A CA 1
ATOM 675 C C . ARG A 1 83 ? -20.819 -4.285 27.245 1.00 95.19 83 ARG A C 1
ATOM 677 O O . ARG A 1 83 ? -21.285 -3.971 28.337 1.00 95.19 83 ARG A O 1
ATOM 684 N N . ALA A 1 84 ? -21.329 -3.839 26.101 1.00 94.88 84 ALA A N 1
ATOM 685 C CA . ALA A 1 84 ? -22.515 -2.993 26.051 1.00 94.88 84 ALA A CA 1
ATOM 686 C C . ALA A 1 84 ? -23.751 -3.723 26.604 1.00 94.88 84 ALA A C 1
ATOM 688 O O . ALA A 1 84 ? -24.514 -3.136 27.373 1.00 94.88 84 ALA A O 1
ATOM 689 N N . HIS A 1 85 ? -23.928 -5.005 26.271 1.00 96.06 85 HIS A N 1
ATOM 690 C CA . HIS A 1 85 ? -25.002 -5.833 26.821 1.00 96.06 85 HIS A CA 1
ATOM 691 C C . HIS A 1 85 ? -24.859 -6.056 28.330 1.00 96.06 85 HIS A C 1
ATOM 693 O O . HIS A 1 85 ? -25.843 -5.930 29.061 1.00 96.06 85 HIS A O 1
ATOM 699 N N . GLU A 1 86 ? -23.649 -6.341 28.809 1.00 94.88 86 GLU A N 1
ATOM 700 C CA . GLU A 1 86 ? -23.357 -6.492 30.234 1.00 94.88 86 GLU A CA 1
ATOM 701 C C . GLU A 1 86 ? -23.667 -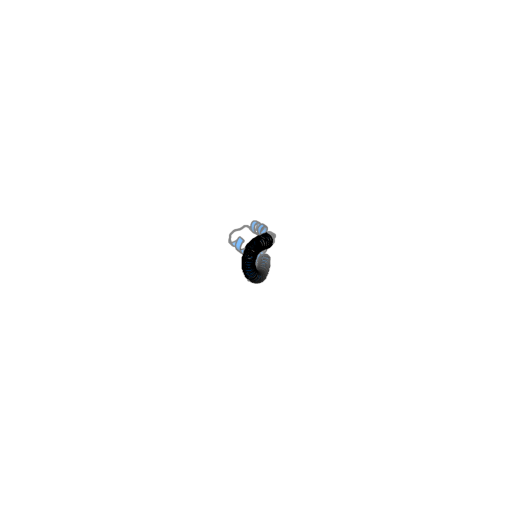5.199 31.000 1.00 94.88 86 GLU A C 1
ATOM 703 O O . GLU A 1 86 ? -24.392 -5.231 31.995 1.00 94.88 86 GLU A O 1
ATOM 708 N N . MET A 1 87 ? -23.210 -4.047 30.497 1.00 92.69 87 MET A N 1
ATOM 709 C CA . MET A 1 87 ? -23.518 -2.749 31.101 1.00 92.69 87 MET A CA 1
ATOM 710 C C . MET A 1 87 ? -25.018 -2.472 31.124 1.00 92.69 87 MET A C 1
ATOM 712 O O . MET A 1 87 ? -25.528 -2.039 32.152 1.00 92.69 87 MET A O 1
ATOM 716 N N . ARG A 1 88 ? -25.736 -2.757 30.029 1.00 94.25 88 ARG A N 1
ATOM 717 C CA . ARG A 1 88 ? -27.196 -2.604 29.967 1.00 94.25 88 ARG A CA 1
ATOM 718 C C . ARG A 1 88 ? -27.875 -3.421 31.065 1.00 94.25 88 ARG A C 1
ATOM 720 O O . ARG A 1 88 ? -28.687 -2.888 31.809 1.00 94.25 88 ARG A O 1
ATOM 727 N N . ARG A 1 89 ? -27.474 -4.686 31.217 1.00 94.00 89 ARG A N 1
ATOM 728 C CA . ARG A 1 89 ? -28.011 -5.590 32.239 1.00 94.00 89 ARG A CA 1
ATOM 729 C C . ARG A 1 89 ? -27.738 -5.090 33.658 1.00 94.00 89 ARG A C 1
ATOM 731 O O . ARG A 1 89 ? -28.627 -5.155 34.501 1.00 94.00 89 ARG A O 1
ATOM 738 N N . LEU A 1 90 ? -26.525 -4.610 33.933 1.00 92.75 90 LEU A N 1
ATOM 739 C CA . LEU A 1 90 ? -26.180 -4.040 35.239 1.00 92.75 90 LEU A CA 1
ATOM 740 C C . LEU A 1 90 ? -26.995 -2.776 35.536 1.00 92.75 90 LEU A C 1
ATOM 742 O O . LEU A 1 90 ? -27.406 -2.561 36.674 1.00 92.75 90 LEU A O 1
ATOM 746 N N . LEU A 1 91 ? -27.256 -1.961 34.515 1.00 90.31 91 LEU A N 1
ATOM 747 C CA . LEU A 1 91 ? -28.049 -0.743 34.641 1.00 90.31 91 LEU A CA 1
ATOM 748 C C . LEU A 1 91 ? -29.517 -1.066 34.947 1.00 90.31 91 LEU A C 1
ATOM 750 O O . LEU A 1 91 ? -30.070 -0.505 35.888 1.00 90.31 91 LEU A O 1
ATOM 754 N N . ASP A 1 92 ? -30.097 -2.049 34.254 1.00 90.00 92 ASP A N 1
ATOM 755 C CA . ASP A 1 92 ? -31.452 -2.543 34.532 1.00 90.00 92 ASP A CA 1
ATOM 756 C C . ASP A 1 92 ? -31.561 -3.116 35.961 1.00 90.00 92 ASP A C 1
ATOM 758 O O . ASP A 1 92 ? -32.547 -2.890 36.666 1.00 90.00 92 ASP A O 1
ATOM 762 N N . GLN A 1 93 ? -30.527 -3.823 36.436 1.00 87.75 93 GLN A N 1
ATOM 763 C CA . GLN A 1 93 ? -30.462 -4.321 37.816 1.00 87.75 93 GLN A CA 1
ATOM 764 C C . GLN A 1 93 ? -30.389 -3.184 38.840 1.00 87.75 93 GLN A C 1
ATOM 766 O O . GLN A 1 93 ? -31.093 -3.223 39.851 1.00 87.75 93 GLN A O 1
ATOM 771 N N . ALA A 1 94 ? -29.570 -2.163 38.584 1.00 85.62 94 ALA A N 1
ATOM 772 C CA . ALA A 1 94 ? -29.465 -0.993 39.448 1.00 85.62 94 ALA A CA 1
ATOM 773 C C . ALA A 1 94 ? -30.774 -0.186 39.477 1.00 85.62 94 ALA A C 1
ATOM 775 O O . ALA A 1 94 ? -31.196 0.270 40.542 1.00 85.62 94 ALA A O 1
ATOM 776 N N . GLU A 1 95 ? -31.458 -0.052 38.340 1.00 81.81 95 GLU A N 1
ATOM 777 C CA . GLU A 1 95 ? -32.760 0.607 38.252 1.00 81.81 95 GLU A CA 1
ATOM 778 C C . GLU A 1 95 ? -33.835 -0.178 39.017 1.00 81.81 95 GLU A C 1
ATOM 780 O O . GLU A 1 95 ? -34.566 0.399 39.824 1.00 81.81 95 GLU A O 1
ATOM 785 N N . SER A 1 96 ? -33.883 -1.503 38.846 1.00 79.88 96 SER A N 1
ATOM 786 C CA . SER A 1 96 ? -34.778 -2.379 39.609 1.00 79.88 96 SER A CA 1
ATOM 787 C C . SER A 1 96 ? -34.507 -2.314 41.114 1.00 79.88 96 SER A C 1
ATOM 789 O O . SER A 1 96 ? -35.449 -2.367 41.904 1.00 79.88 96 SER A O 1
ATOM 791 N N . PHE A 1 97 ? -33.243 -2.206 41.528 1.00 76.94 97 PHE A N 1
ATOM 792 C CA . PHE A 1 97 ? -32.878 -2.066 42.936 1.00 76.94 97 PHE A CA 1
ATOM 793 C C . PHE A 1 97 ? -33.293 -0.700 43.496 1.00 76.94 97 PHE A C 1
ATOM 795 O O . PHE A 1 97 ? -33.880 -0.631 44.574 1.00 76.94 97 PHE A O 1
ATOM 802 N N . THR A 1 98 ? -33.067 0.375 42.739 1.00 69.38 98 THR A N 1
ATOM 803 C CA . THR A 1 98 ? -33.449 1.746 43.122 1.00 69.38 98 THR A CA 1
ATOM 804 C C . THR A 1 98 ? -34.968 1.893 43.244 1.00 69.38 98 THR A C 1
ATOM 806 O O . THR A 1 98 ? -35.456 2.572 44.142 1.00 69.38 98 THR A O 1
ATOM 809 N N . LYS A 1 99 ? -35.730 1.204 42.387 1.00 67.94 99 LYS A N 1
ATOM 810 C CA . LYS A 1 99 ? -37.201 1.146 42.437 1.00 67.94 99 LYS A CA 1
ATOM 811 C C . LYS A 1 99 ? -37.744 0.148 43.468 1.00 67.94 99 LYS A C 1
ATOM 813 O O . LYS A 1 99 ? -38.959 0.034 43.617 1.00 67.94 99 LYS A O 1
ATOM 818 N N . SER A 1 100 ? -36.883 -0.599 44.165 1.00 75.06 100 SER A N 1
ATOM 819 C CA . SER A 1 100 ? -37.339 -1.612 45.116 1.00 75.06 100 SER A CA 1
ATOM 820 C C . SER A 1 100 ? -37.920 -0.974 46.393 1.00 75.06 100 SER A C 1
ATOM 822 O O . SER A 1 100 ? -37.348 -0.016 46.927 1.00 75.06 100 SER A O 1
ATOM 824 N N . PRO A 1 101 ? -39.015 -1.525 46.956 1.00 70.06 101 PRO A N 1
ATOM 825 C CA . PRO A 1 101 ? -39.625 -1.011 48.188 1.00 70.06 101 PRO A CA 1
ATOM 826 C C . PRO A 1 101 ? -38.669 -1.003 49.391 1.00 70.06 101 PRO A C 1
ATOM 828 O O . PRO A 1 101 ? -38.722 -0.110 50.236 1.00 70.06 101 PRO A O 1
ATOM 831 N N . HIS A 1 102 ? -37.753 -1.976 49.457 1.00 73.19 102 HIS A N 1
ATOM 832 C CA . HIS A 1 102 ? -36.741 -2.052 50.511 1.00 73.19 102 HIS A CA 1
ATOM 833 C C . HIS A 1 102 ? -35.730 -0.901 50.444 1.00 73.19 102 HIS A C 1
ATOM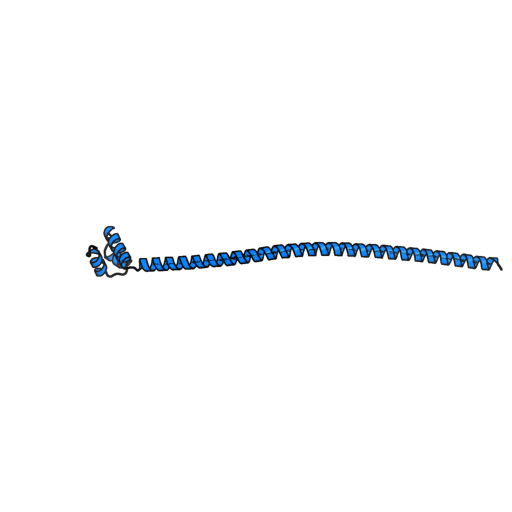 835 O O . HIS A 1 102 ? -35.367 -0.364 51.489 1.00 73.19 102 HIS A O 1
ATOM 841 N N . PHE A 1 103 ? -35.299 -0.486 49.248 1.00 73.19 103 PHE A N 1
ATOM 842 C CA . PHE A 1 103 ? -34.375 0.639 49.086 1.00 73.19 103 PHE A CA 1
ATOM 843 C C . PHE A 1 103 ? -35.026 1.976 49.460 1.00 73.19 103 PHE A C 1
ATOM 845 O O . PHE A 1 103 ? -34.414 2.782 50.165 1.00 73.19 103 PHE A O 1
ATOM 852 N N . LEU A 1 104 ? -36.286 2.188 49.065 1.00 76.75 104 LEU A N 1
ATOM 853 C CA . LEU A 1 104 ? -37.073 3.357 49.474 1.00 76.75 104 LEU A CA 1
ATOM 854 C C . LEU A 1 104 ? -37.208 3.425 51.002 1.00 76.75 104 LEU A C 1
ATOM 856 O O . LEU A 1 104 ? -36.872 4.443 51.607 1.00 76.75 104 LEU A O 1
ATOM 860 N N . ARG A 1 105 ? -37.575 2.307 51.643 1.00 76.00 105 ARG A N 1
ATOM 861 C CA . ARG A 1 105 ? -37.655 2.197 53.109 1.00 76.00 105 ARG A CA 1
ATOM 862 C C . ARG A 1 105 ? -36.313 2.473 53.791 1.00 76.00 105 ARG A C 1
ATOM 864 O O . ARG A 1 105 ? -36.255 3.258 54.734 1.00 76.00 105 ARG A O 1
ATOM 871 N N . GLN A 1 106 ? -35.224 1.874 53.309 1.00 79.94 106 GLN A N 1
ATOM 872 C CA . GLN A 1 106 ? -33.876 2.092 53.846 1.00 79.94 106 GLN A CA 1
ATOM 873 C C . GLN A 1 106 ? -33.453 3.565 53.718 1.00 79.94 106 GLN A C 1
ATOM 875 O O . GLN A 1 106 ? -32.870 4.130 54.647 1.00 79.94 106 GLN A O 1
ATOM 880 N N . THR A 1 107 ? -33.770 4.199 52.585 1.00 80.69 107 THR A N 1
ATOM 881 C CA . THR A 1 107 ? -33.463 5.608 52.315 1.00 80.69 107 THR A CA 1
ATOM 882 C C . THR A 1 107 ? -34.200 6.513 53.301 1.00 80.69 107 THR A C 1
ATOM 884 O O . THR A 1 107 ? -33.539 7.309 53.972 1.00 80.69 107 THR A O 1
ATOM 887 N N . ILE A 1 108 ? -35.510 6.308 53.487 1.00 80.62 108 ILE A N 1
ATOM 888 C CA . ILE A 1 108 ? -36.353 7.032 54.456 1.00 80.62 108 ILE A CA 1
ATOM 889 C C . ILE A 1 108 ? -35.822 6.867 55.885 1.00 80.62 108 ILE A C 1
ATOM 891 O O . ILE A 1 108 ? -35.542 7.856 56.560 1.00 80.62 108 ILE A O 1
ATOM 895 N N . LEU A 1 109 ? -35.580 5.628 56.330 1.00 82.50 109 LEU A N 1
ATOM 896 C CA . LEU A 1 109 ? -35.084 5.343 57.683 1.00 82.50 109 LEU A CA 1
ATOM 897 C C . LEU A 1 109 ? -33.685 5.924 57.939 1.00 82.50 109 LEU A C 1
ATOM 899 O O . LEU A 1 109 ? -33.355 6.300 59.066 1.00 82.50 109 LEU A O 1
ATOM 903 N N . SER A 1 110 ? -32.827 5.975 56.918 1.00 81.88 110 SER A N 1
ATOM 904 C CA . SER A 1 110 ? -31.491 6.572 57.036 1.00 81.88 110 SER A CA 1
ATOM 905 C C . SER A 1 110 ? -31.520 8.102 57.014 1.00 81.88 110 SER A C 1
ATOM 907 O O . SER A 1 110 ? -30.666 8.728 57.636 1.00 81.88 110 SER A O 1
ATOM 909 N N . GLY A 1 111 ? -32.461 8.708 56.286 1.00 80.62 111 GLY A N 1
ATOM 910 C CA . GLY A 1 111 ? -32.647 10.156 56.228 1.00 80.62 111 GLY A CA 1
ATOM 911 C C . GLY A 1 111 ? -33.282 10.692 57.509 1.00 80.62 111 GLY A C 1
ATOM 912 O O . GLY A 1 111 ? -32.800 11.676 58.067 1.00 80.62 111 GLY A O 1
ATOM 913 N N . HIS A 1 112 ? -34.251 9.956 58.062 1.00 82.00 112 HIS A N 1
ATOM 914 C CA . HIS A 1 112 ? -34.824 10.231 59.379 1.00 82.00 112 HIS A CA 1
ATOM 915 C C . HIS A 1 112 ? -33.761 10.149 60.489 1.00 82.00 112 HIS A C 1
ATOM 917 O O . HIS A 1 112 ? -33.612 11.078 61.277 1.00 82.00 112 HIS A O 1
ATOM 923 N N . ARG A 1 113 ? -32.913 9.104 60.490 1.00 80.69 113 ARG A N 1
ATOM 924 C CA . ARG A 1 113 ? -31.764 8.996 61.418 1.00 80.69 113 ARG A CA 1
ATOM 925 C C . ARG A 1 113 ? -30.739 10.127 61.281 1.00 80.69 113 ARG A C 1
ATOM 927 O O . ARG A 1 113 ? -30.011 10.397 62.229 1.00 80.69 113 ARG A O 1
ATOM 934 N N . ARG A 1 114 ? -30.668 10.776 60.116 1.00 82.31 114 ARG A N 1
ATOM 935 C CA . ARG A 1 114 ? -29.812 11.943 59.848 1.00 82.31 114 ARG A CA 1
ATOM 936 C C . ARG A 1 114 ? -30.484 13.282 60.189 1.00 82.31 114 ARG A C 1
ATOM 938 O O . ARG A 1 114 ? -29.868 14.321 59.978 1.00 82.31 114 ARG A O 1
ATOM 945 N N . GLY A 1 115 ? -31.709 13.266 60.721 1.00 79.69 115 GLY A N 1
ATOM 946 C CA . GLY A 1 115 ? -32.444 14.457 61.155 1.00 79.69 115 GLY A CA 1
ATOM 947 C C . GLY A 1 115 ? -33.202 15.190 60.044 1.00 79.69 115 GLY A C 1
ATOM 948 O O . GLY A 1 115 ? -33.546 16.356 60.218 1.00 79.69 115 GLY A O 1
ATOM 949 N N . GLN A 1 116 ? -33.447 14.553 58.893 1.00 82.56 116 GLN A N 1
ATOM 950 C CA . GLN A 1 116 ? -34.261 15.149 57.827 1.00 82.56 116 GLN A CA 1
ATOM 951 C C . GLN A 1 116 ? -35.748 15.144 58.208 1.00 82.56 116 GLN A C 1
ATOM 953 O O . GLN A 1 116 ? -36.243 14.165 58.765 1.00 82.56 116 GLN A O 1
ATOM 958 N N . SER A 1 117 ? -36.464 16.229 57.891 1.00 82.19 117 SER A N 1
ATOM 959 C CA . SER A 1 117 ? -37.902 16.329 58.159 1.00 82.19 117 SER A CA 1
ATOM 960 C C . SER A 1 117 ? -38.715 15.399 57.256 1.00 82.19 117 SER A C 1
ATOM 962 O O . SER A 1 117 ? -38.343 15.122 56.112 1.00 82.19 117 SER A O 1
ATOM 964 N N . VAL A 1 118 ? -39.866 14.947 57.760 1.00 79.81 118 VAL A N 1
ATOM 965 C CA . VAL A 1 118 ? -40.782 14.036 57.051 1.00 79.81 118 VAL A CA 1
ATOM 966 C C . VAL A 1 118 ? -41.249 14.642 55.719 1.00 79.81 118 VAL A C 1
ATOM 968 O O . VAL A 1 118 ? -41.322 13.940 54.712 1.00 79.81 118 VAL A O 1
ATOM 971 N N . GLN A 1 119 ? -41.446 15.967 55.655 1.00 81.12 119 GLN A N 1
ATOM 972 C CA . GLN A 1 119 ? -41.794 16.663 54.410 1.00 81.12 119 GLN A CA 1
ATOM 973 C C . GLN A 1 119 ? -40.664 16.629 53.368 1.00 81.12 119 GLN A C 1
ATOM 975 O O . GLN A 1 119 ? -40.933 16.473 52.178 1.00 81.12 119 GLN A O 1
ATOM 980 N N . ALA A 1 120 ? -39.399 16.742 53.790 1.00 79.88 120 ALA A N 1
ATOM 981 C CA . ALA A 1 120 ? -38.256 16.672 52.878 1.00 79.88 120 ALA A CA 1
ATOM 982 C C . ALA A 1 120 ? -38.055 15.250 52.326 1.00 79.88 120 ALA A C 1
ATOM 984 O O . ALA A 1 120 ? -37.719 15.074 51.155 1.00 79.88 120 ALA A O 1
ATOM 985 N N . LEU A 1 121 ? -38.312 14.231 53.151 1.00 80.06 121 LEU A N 1
ATOM 986 C CA . LEU A 1 121 ? -38.250 12.823 52.750 1.00 80.06 121 LEU A CA 1
ATOM 987 C C . LEU A 1 121 ? -39.389 12.444 51.792 1.00 80.06 121 LEU A C 1
ATOM 989 O O . LEU A 1 121 ? -39.138 11.748 50.807 1.00 80.06 121 LEU A O 1
ATOM 993 N N . SER A 1 122 ? -40.599 12.960 52.024 1.00 79.06 122 SER A N 1
ATOM 994 C CA . SER A 1 122 ? -41.759 12.823 51.129 1.00 79.06 122 SER A CA 1
ATOM 995 C C . SER A 1 122 ? -41.482 13.415 49.741 1.00 79.06 122 SER A C 1
ATOM 997 O O . SER A 1 122 ? -41.650 12.730 48.732 1.00 79.06 122 SER A O 1
ATOM 999 N N . GLN A 1 123 ? -40.940 14.636 49.671 1.00 80.12 123 GLN A N 1
ATOM 1000 C CA . GLN A 1 123 ? -40.595 15.270 48.391 1.00 80.12 123 GLN A CA 1
ATOM 1001 C C . GLN A 1 123 ? -39.477 14.539 47.632 1.00 80.12 123 GLN A C 1
ATOM 1003 O O . GLN A 1 123 ? -39.513 14.477 46.406 1.00 80.12 123 GLN A O 1
ATOM 1008 N N . ALA A 1 124 ? -38.494 13.972 48.338 1.00 77.62 124 ALA A N 1
ATOM 1009 C CA . ALA A 1 124 ? -37.362 13.281 47.719 1.00 77.62 124 ALA A CA 1
ATOM 1010 C C . ALA A 1 124 ? -37.691 11.861 47.223 1.00 77.62 124 ALA A C 1
ATOM 1012 O O . ALA A 1 124 ? -37.041 11.371 46.302 1.00 77.62 124 ALA A O 1
ATOM 1013 N N . THR A 1 125 ? -38.672 11.190 47.834 1.00 76.88 125 THR A N 1
ATOM 1014 C CA . THR A 1 125 ? -39.058 9.806 47.493 1.00 76.88 125 THR A CA 1
ATOM 1015 C C . THR A 1 125 ? -40.365 9.703 46.704 1.00 76.88 125 THR A C 1
ATOM 1017 O O . THR A 1 125 ? -40.652 8.640 46.160 1.00 76.88 125 THR A O 1
ATOM 1020 N N . GLY A 1 126 ? -41.132 10.795 46.594 1.00 77.00 126 GLY A N 1
ATOM 1021 C CA . GLY A 1 126 ? -42.404 10.839 45.865 1.00 77.00 126 GLY A CA 1
ATOM 1022 C C . GLY A 1 126 ? -43.581 10.180 46.596 1.00 77.00 126 GLY A C 1
ATOM 1023 O O . GLY A 1 126 ? -44.615 9.951 45.975 1.00 77.00 126 GLY A O 1
ATOM 1024 N N . LEU A 1 127 ? -43.425 9.868 47.887 1.00 79.44 127 LEU A N 1
ATOM 1025 C CA . LEU A 1 127 ? -44.453 9.285 48.760 1.00 79.44 127 LEU A CA 1
ATOM 1026 C C . LEU A 1 127 ? -45.202 10.378 49.530 1.00 79.44 127 LEU A C 1
ATOM 1028 O O . LEU A 1 127 ? -44.654 11.458 49.765 1.00 79.44 127 LEU A O 1
ATOM 1032 N N . SER A 1 128 ? -46.442 10.113 49.946 1.00 81.88 128 SER A N 1
ATOM 1033 C CA . SER A 1 128 ? -47.191 11.054 50.788 1.00 81.88 128 SER A CA 1
ATOM 1034 C C . SER A 1 128 ? -46.573 11.175 52.187 1.00 81.88 128 SER A C 1
ATOM 1036 O O . SER A 1 128 ? -45.862 10.285 52.653 1.00 81.88 128 SER A O 1
ATOM 1038 N N . VAL A 1 129 ? -46.820 12.301 52.860 1.00 79.88 129 VAL A N 1
ATOM 1039 C CA . VAL A 1 129 ? -46.268 12.578 54.199 1.00 79.88 129 VAL A CA 1
ATOM 1040 C C . VAL A 1 129 ? -46.691 11.493 55.199 1.00 79.88 129 VAL A C 1
ATOM 1042 O O . VAL A 1 129 ? -45.841 10.981 55.925 1.00 79.88 129 VAL A O 1
ATOM 1045 N N . ASP A 1 130 ? -47.956 11.073 55.142 1.00 77.06 130 ASP A N 1
ATOM 1046 C CA . ASP A 1 130 ? -48.532 10.040 56.010 1.00 77.06 130 ASP A CA 1
ATOM 1047 C C . ASP A 1 130 ? -47.903 8.652 55.767 1.00 77.06 130 ASP A C 1
ATOM 1049 O O . ASP A 1 130 ? -47.661 7.893 56.705 1.00 77.06 130 ASP A O 1
ATOM 1053 N N . GLU A 1 131 ? -47.577 8.310 54.514 1.00 75.19 131 GLU A N 1
ATOM 1054 C CA . GLU A 1 131 ? -46.905 7.044 54.179 1.00 75.19 131 GLU A CA 1
ATOM 1055 C C . GLU A 1 131 ? -45.460 7.001 54.689 1.00 75.19 131 GLU A C 1
ATOM 1057 O O . GLU A 1 131 ? -44.984 5.954 55.131 1.00 75.19 131 GLU A O 1
ATOM 1062 N N . VAL A 1 132 ? -44.750 8.132 54.648 1.00 80.38 132 VAL A N 1
ATOM 1063 C CA . VAL A 1 132 ? -43.384 8.238 55.180 1.00 80.38 132 VAL A CA 1
ATOM 1064 C C . VAL A 1 132 ? -43.389 8.096 56.704 1.00 80.38 132 VAL A C 1
ATOM 1066 O O . VAL A 1 132 ? -42.533 7.395 57.246 1.00 80.38 132 VAL A O 1
ATOM 1069 N N . GLU A 1 133 ? -44.360 8.706 57.387 1.00 78.31 133 GLU A N 1
ATOM 1070 C CA . GLU A 1 133 ? -44.541 8.594 58.839 1.00 78.31 133 GLU A CA 1
ATOM 1071 C C . GLU A 1 133 ? -44.860 7.148 59.251 1.00 78.31 133 GLU A C 1
ATOM 1073 O O . GLU A 1 133 ? -44.187 6.594 60.120 1.00 78.31 133 GLU A O 1
ATOM 1078 N N . LEU A 1 134 ? -45.756 6.471 58.522 1.00 79.75 134 LEU A N 1
ATOM 1079 C CA . LEU A 1 134 ? -46.091 5.059 58.742 1.00 79.75 134 LEU A CA 1
ATOM 1080 C C . LEU A 1 134 ? -44.878 4.117 58.601 1.00 79.75 134 LEU A C 1
ATOM 1082 O O . LEU A 1 134 ? -44.765 3.122 59.318 1.00 79.75 134 LEU A O 1
ATOM 1086 N N . ILE A 1 135 ? -43.961 4.410 57.675 1.00 79.38 135 ILE A N 1
ATOM 1087 C CA . ILE A 1 135 ? -42.740 3.618 57.454 1.00 79.38 135 ILE A CA 1
ATOM 1088 C C . ILE A 1 135 ? -41.709 3.830 58.576 1.00 79.38 135 ILE A C 1
ATOM 1090 O O . ILE A 1 135 ? -40.963 2.899 58.894 1.00 79.38 135 ILE A O 1
ATOM 1094 N N . ILE A 1 136 ? -41.651 5.034 59.155 1.00 80.94 136 ILE A N 1
ATOM 1095 C CA . ILE A 1 136 ? -40.774 5.373 60.288 1.00 80.94 136 ILE A CA 1
ATOM 1096 C C . ILE A 1 136 ? -41.300 4.736 61.582 1.00 80.94 136 ILE A C 1
ATOM 1098 O O . ILE A 1 136 ? -40.507 4.195 62.353 1.00 80.94 136 ILE A O 1
ATOM 1102 N N . ASP A 1 137 ? -42.621 4.738 61.768 1.00 79.75 137 ASP A N 1
ATOM 1103 C CA . ASP A 1 137 ? -43.307 4.166 62.932 1.00 79.75 137 ASP A CA 1
ATOM 1104 C C . ASP A 1 137 ? -43.392 2.634 62.916 1.00 79.75 137 ASP A C 1
ATOM 1106 O O . ASP A 1 137 ? -43.704 2.027 63.939 1.00 79.75 137 ASP A O 1
ATOM 1110 N N . GLN A 1 138 ? -43.087 1.978 61.790 1.00 73.94 138 GLN A N 1
ATOM 1111 C CA . GLN A 1 138 ? -42.931 0.523 61.728 1.00 73.94 138 GLN A CA 1
ATOM 1112 C C . GLN A 1 138 ? -41.476 0.106 62.008 1.00 73.94 138 GLN A C 1
ATOM 1114 O O . GLN A 1 138 ? -40.647 0.117 61.082 1.00 73.94 138 GLN A O 1
ATOM 1119 N N . PRO A 1 139 ? -41.144 -0.362 63.231 1.00 51.94 139 PRO A N 1
ATOM 1120 C CA . PRO A 1 139 ? -39.851 -0.968 63.494 1.00 51.94 139 PRO A CA 1
ATOM 1121 C C . PRO A 1 139 ? -39.801 -2.314 62.760 1.00 51.94 139 PRO A C 1
ATOM 1123 O O . PRO A 1 139 ? -40.726 -3.122 62.837 1.00 51.94 139 PRO A O 1
ATOM 1126 N N . GLY A 1 140 ? -38.750 -2.525 61.971 1.00 55.28 140 GLY A N 1
ATOM 1127 C CA . GLY A 1 140 ? -38.565 -3.767 61.222 1.00 55.28 140 GLY A CA 1
ATOM 1128 C C . GLY A 1 140 ? -38.380 -4.976 62.144 1.00 55.28 140 GLY A C 1
ATOM 1129 O O . GLY A 1 140 ? -37.697 -4.875 63.163 1.00 55.28 140 GLY A O 1
ATOM 1130 N N . VAL A 1 141 ? -38.983 -6.099 61.745 1.00 37.31 141 VAL A N 1
ATOM 1131 C CA . VAL A 1 141 ? -38.489 -7.458 62.033 1.00 37.31 141 VAL A CA 1
ATOM 1132 C C . VAL A 1 141 ? -37.148 -7.656 61.332 1.00 37.31 141 VAL A C 1
ATOM 1134 O O . VAL A 1 141 ? -37.010 -7.126 60.203 1.00 37.31 141 VAL A O 1
#